Protein AF-A0A820JK26-F1 (afdb_monomer_lite)

pLDDT: mean 73.26, std 15.8, range [35.94, 94.81]

Organism: NCBI:txid392033

Sequence (136 aa):
MYYTEIDEKLGLHHQRENLKSVKHLHIARKIEPNCRNYFSNVNQLTIGYAVEMLDGDSFITNLKCMIPLKQLTKLVINIHCFPFEEIIKLLCLTPNLHTLRFCAYSLQEIDSYFTNNNILLQDILKKNKIENLVLT

Structure (mmCIF, N/CA/C/O backbone):
data_AF-A0A820JK26-F1
#
_entry.id   AF-A0A820JK26-F1
#
loop_
_atom_site.group_PDB
_atom_site.id
_atom_site.type_symbol
_atom_site.label_atom_id
_atom_site.label_alt_id
_atom_site.label_comp_id
_atom_site.label_asym_id
_atom_site.label_entity_id
_atom_site.label_seq_id
_atom_site.pdbx_PDB_ins_code
_atom_site.Cartn_x
_atom_site.Cartn_y
_atom_site.Cartn_z
_atom_site.occupancy
_atom_site.B_iso_or_equiv
_atom_site.auth_seq_id
_atom_site.auth_comp_id
_atom_site.auth_asym_id
_atom_site.auth_atom_id
_atom_site.pdbx_PDB_model_num
ATOM 1 N N . MET A 1 1 ? -15.055 -13.674 2.236 1.00 35.94 1 MET A N 1
ATOM 2 C CA . MET A 1 1 ? -13.959 -12.758 1.859 1.00 35.94 1 MET A CA 1
ATOM 3 C C . MET A 1 1 ? -14.330 -12.209 0.490 1.00 35.94 1 MET A C 1
ATOM 5 O O . MET A 1 1 ? -14.282 -12.966 -0.465 1.00 35.94 1 MET A O 1
ATOM 9 N N . TYR A 1 2 ? -14.861 -10.985 0.414 1.00 43.81 2 TYR A N 1
ATOM 10 C CA . TYR A 1 2 ? -15.285 -10.388 -0.860 1.00 43.81 2 TYR A CA 1
ATOM 11 C C . TYR A 1 2 ? -14.082 -9.673 -1.481 1.00 43.81 2 TYR A C 1
ATOM 13 O O . TYR A 1 2 ? -13.569 -8.709 -0.903 1.00 43.81 2 TYR A O 1
ATOM 21 N N . TYR A 1 3 ? -13.606 -10.213 -2.598 1.00 44.56 3 TYR A N 1
ATOM 22 C CA . TYR A 1 3 ? -12.515 -9.691 -3.414 1.00 44.56 3 TYR A CA 1
ATOM 23 C C . TYR A 1 3 ? -13.119 -9.124 -4.698 1.00 44.56 3 TYR A C 1
ATOM 25 O O . TYR A 1 3 ? -14.017 -9.737 -5.279 1.00 44.56 3 TYR A O 1
ATOM 33 N N . THR A 1 4 ? -12.643 -7.958 -5.122 1.00 57.91 4 THR A N 1
ATOM 34 C CA . THR A 1 4 ? -13.042 -7.357 -6.395 1.00 57.91 4 THR A CA 1
ATOM 35 C C . THR A 1 4 ? -11.797 -6.998 -7.181 1.00 57.91 4 THR A C 1
ATOM 37 O O . THR A 1 4 ? -10.884 -6.347 -6.666 1.00 57.91 4 THR A O 1
ATOM 40 N N . GLU A 1 5 ? -11.789 -7.433 -8.433 1.00 59.47 5 GLU A N 1
ATOM 41 C CA . GLU A 1 5 ? -10.763 -7.124 -9.414 1.00 59.47 5 GLU A CA 1
ATOM 42 C C . GLU A 1 5 ? -11.299 -6.077 -10.377 1.00 59.47 5 GLU A C 1
ATOM 44 O O . GLU A 1 5 ? -12.410 -6.227 -10.881 1.00 59.47 5 GLU A O 1
ATOM 49 N N . ILE A 1 6 ? -10.524 -5.020 -10.611 1.00 60.53 6 ILE A N 1
ATOM 50 C CA . ILE A 1 6 ? -10.832 -4.029 -11.641 1.00 60.53 6 ILE A CA 1
ATOM 51 C C . ILE A 1 6 ? -10.149 -4.449 -12.943 1.00 60.53 6 ILE A C 1
ATOM 53 O O . ILE A 1 6 ? -8.931 -4.312 -13.076 1.00 60.53 6 ILE A O 1
ATOM 57 N N . ASP A 1 7 ? -10.957 -4.949 -13.880 1.00 49.62 7 ASP A N 1
ATOM 58 C CA . ASP A 1 7 ? -10.612 -5.237 -15.279 1.00 49.62 7 ASP A CA 1
ATOM 59 C C . ASP A 1 7 ? -11.406 -4.287 -16.206 1.00 49.62 7 ASP A C 1
ATOM 61 O O . ASP A 1 7 ? -12.424 -3.738 -15.783 1.00 49.62 7 ASP A O 1
ATOM 65 N N . GLU A 1 8 ? -10.996 -4.101 -17.466 1.00 44.41 8 GLU A N 1
ATOM 66 C CA . GLU A 1 8 ? -11.638 -3.209 -18.466 1.00 44.41 8 GLU A CA 1
ATOM 67 C C . GLU A 1 8 ? -13.161 -3.414 -18.598 1.00 44.41 8 GLU A C 1
ATOM 69 O O . GLU A 1 8 ? -13.894 -2.519 -19.014 1.00 44.41 8 GLU A O 1
ATOM 74 N N . LYS A 1 9 ? -13.668 -4.588 -18.208 1.00 39.47 9 LYS A N 1
ATOM 75 C CA . LYS A 1 9 ? -15.102 -4.915 -18.198 1.00 39.47 9 LYS A CA 1
ATOM 76 C C . LYS A 1 9 ? -15.895 -4.356 -17.015 1.00 39.47 9 LYS A C 1
ATOM 78 O O . LYS A 1 9 ? -17.118 -4.469 -17.025 1.00 39.47 9 LYS A O 1
ATOM 83 N N . LEU A 1 10 ? -15.254 -3.719 -16.035 1.00 47.53 10 LEU A N 1
ATOM 84 C CA . LEU A 1 10 ? -15.948 -2.890 -15.042 1.00 47.53 10 LEU A CA 1
ATOM 85 C C . LEU A 1 10 ? -16.341 -1.512 -15.591 1.00 47.53 10 LEU A C 1
ATOM 87 O O . LEU A 1 10 ? -16.777 -0.654 -14.824 1.00 47.53 10 LEU A O 1
ATOM 91 N N . GLY A 1 11 ? -16.285 -1.348 -16.919 1.00 41.03 11 GLY A N 1
ATOM 92 C CA . GLY A 1 11 ? -17.038 -0.355 -17.670 1.00 41.03 11 GLY A CA 1
ATOM 93 C C . GLY A 1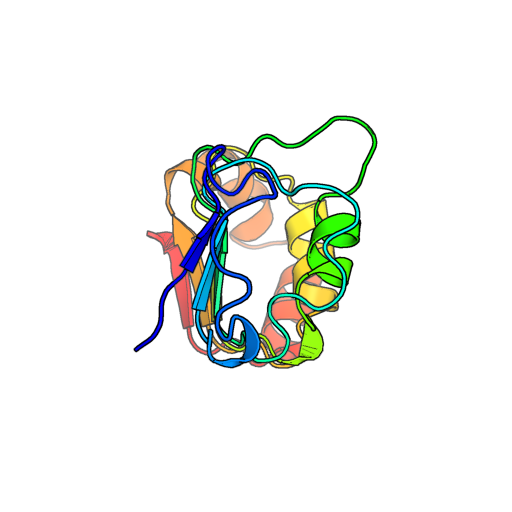 11 ? -18.516 -0.329 -17.259 1.00 41.03 11 GLY A C 1
ATOM 94 O O . GLY A 1 11 ? -19.362 -1.067 -17.760 1.00 41.03 11 GLY A O 1
ATOM 95 N N . LEU A 1 12 ? -18.800 0.567 -16.321 1.00 44.78 12 LEU A N 1
ATOM 96 C CA . LEU A 1 12 ? -19.995 1.390 -16.165 1.00 44.78 12 LEU A CA 1
ATOM 97 C C . LEU A 1 12 ? -21.400 0.777 -16.047 1.00 44.78 12 LEU A C 1
ATOM 99 O O . LEU A 1 12 ? -22.289 1.545 -15.685 1.00 44.78 12 LEU A O 1
ATOM 103 N N . HIS A 1 13 ? -21.671 -0.519 -16.254 1.00 42.19 13 HIS A N 1
ATOM 104 C CA . HIS A 1 13 ? -23.086 -0.922 -16.374 1.00 42.19 13 HIS A CA 1
ATOM 105 C C . HIS A 1 13 ? -23.617 -2.155 -15.650 1.00 42.19 13 HIS A C 1
ATOM 107 O O . HIS A 1 13 ? -24.836 -2.313 -15.671 1.00 42.19 13 HIS A O 1
ATOM 113 N N . HIS A 1 14 ? -22.835 -2.991 -14.967 1.00 40.16 14 HIS A N 1
ATOM 114 C CA . HIS A 1 14 ? -23.415 -4.136 -14.245 1.00 40.16 14 HIS A CA 1
ATOM 115 C C . HIS A 1 14 ? -22.933 -4.206 -12.787 1.00 40.16 14 HIS A C 1
ATOM 117 O O . HIS A 1 14 ? -21.750 -4.349 -12.513 1.00 40.16 14 HIS A O 1
ATOM 123 N N . GLN A 1 15 ? -23.910 -4.111 -11.875 1.00 46.75 15 GLN A N 1
ATOM 124 C CA . GLN A 1 15 ? -23.845 -4.335 -10.423 1.00 46.75 15 GLN A CA 1
ATOM 125 C C . GLN A 1 15 ? -23.189 -3.234 -9.561 1.00 46.75 15 GLN A C 1
ATOM 127 O O . GLN A 1 15 ? -22.105 -3.384 -9.009 1.00 46.75 15 GLN A O 1
ATOM 132 N N . ARG A 1 16 ? -23.969 -2.181 -9.253 1.00 51.06 16 ARG A N 1
ATOM 133 C CA . ARG A 1 16 ? -23.833 -1.382 -8.008 1.00 51.06 16 ARG A CA 1
ATOM 134 C C . ARG A 1 16 ? -24.188 -2.205 -6.749 1.00 51.06 16 ARG A C 1
ATOM 136 O O . ARG A 1 16 ? -24.700 -1.664 -5.769 1.00 51.06 16 ARG A O 1
ATOM 143 N N . GLU A 1 17 ? -23.973 -3.515 -6.764 1.00 56.97 17 GLU A N 1
ATOM 144 C CA . GLU A 1 17 ? -24.259 -4.366 -5.618 1.00 56.97 17 GLU A CA 1
ATOM 145 C C . GLU A 1 17 ? -23.075 -4.307 -4.652 1.00 56.97 17 GLU A C 1
ATOM 147 O O . GLU A 1 17 ? -21.996 -4.840 -4.874 1.00 56.97 17 GLU A O 1
ATOM 152 N N . ASN A 1 18 ? -23.294 -3.554 -3.576 1.00 64.56 18 ASN A N 1
ATOM 153 C CA . ASN A 1 18 ? -22.541 -3.570 -2.328 1.00 64.56 18 ASN A CA 1
ATOM 154 C C . ASN A 1 18 ? -21.000 -3.555 -2.429 1.00 64.56 18 ASN A C 1
ATOM 156 O O . ASN A 1 18 ? -20.319 -4.246 -1.667 1.00 64.56 18 ASN A O 1
ATOM 160 N N . LEU A 1 19 ? -20.430 -2.681 -3.267 1.00 76.44 19 LEU A N 1
ATOM 161 C CA . LEU A 1 19 ? -18.980 -2.398 -3.285 1.00 76.44 19 LEU A CA 1
ATOM 162 C C . LEU A 1 19 ? -18.447 -1.902 -1.922 1.00 76.44 19 LEU A C 1
ATOM 164 O O . LEU A 1 19 ? -17.267 -2.041 -1.603 1.00 76.44 19 LEU A O 1
ATOM 168 N N . LYS A 1 20 ? -19.340 -1.413 -1.051 1.00 79.31 20 LYS A N 1
ATOM 169 C CA . LYS A 1 20 ? -19.038 -1.106 0.353 1.00 79.31 20 LYS A CA 1
ATOM 170 C C . LYS A 1 20 ? -18.670 -2.345 1.173 1.00 79.31 20 LYS A C 1
ATOM 172 O O . LYS A 1 20 ? -18.074 -2.198 2.228 1.00 79.31 20 LYS A O 1
ATOM 177 N N . SER A 1 21 ? -19.007 -3.561 0.758 1.00 84.00 21 SER A N 1
ATOM 178 C CA . SER A 1 21 ? -18.597 -4.777 1.478 1.00 84.00 21 SER A CA 1
ATOM 179 C C . SER A 1 21 ? -17.157 -5.207 1.172 1.00 84.00 21 SER A C 1
ATOM 181 O O . SER A 1 21 ? -16.576 -5.991 1.928 1.00 84.00 21 SER A O 1
ATOM 183 N N . VAL A 1 22 ? -16.566 -4.675 0.096 1.00 88.25 22 VAL A N 1
ATOM 184 C CA . VAL A 1 22 ? -15.227 -5.035 -0.372 1.00 88.25 22 VAL A CA 1
ATOM 185 C C . VAL A 1 22 ? -14.188 -4.602 0.657 1.00 88.25 22 VAL A C 1
ATOM 187 O O . VAL A 1 22 ? -14.162 -3.454 1.106 1.00 88.25 22 VAL A O 1
ATOM 190 N N . LYS A 1 23 ? -13.328 -5.548 1.038 1.00 91.25 23 LYS A N 1
ATOM 191 C CA . LYS A 1 23 ? -12.205 -5.324 1.964 1.00 91.25 23 LYS A CA 1
ATOM 192 C C . LYS A 1 23 ? -10.859 -5.337 1.250 1.00 91.25 23 LYS A C 1
ATOM 194 O O . LYS A 1 23 ? -9.936 -4.650 1.683 1.00 91.25 23 LYS A O 1
ATOM 199 N N . HIS A 1 24 ? -10.768 -6.072 0.146 1.00 92.38 24 HIS A N 1
ATOM 200 C CA . HIS A 1 24 ? -9.562 -6.193 -0.661 1.00 92.38 24 HIS A CA 1
ATOM 201 C C . HIS A 1 24 ? -9.861 -5.781 -2.099 1.00 92.38 24 HIS A C 1
ATOM 203 O O . HIS A 1 24 ? -10.721 -6.376 -2.747 1.00 92.38 24 HIS A O 1
ATOM 209 N N . LEU A 1 25 ? -9.148 -4.757 -2.563 1.00 89.69 25 LEU A N 1
ATOM 210 C CA . LEU A 1 25 ? -9.172 -4.290 -3.941 1.00 89.69 25 LEU A CA 1
ATOM 211 C C . LEU A 1 25 ? -7.914 -4.748 -4.678 1.00 89.69 25 LEU A C 1
ATOM 213 O O . LEU A 1 25 ? -6.802 -4.497 -4.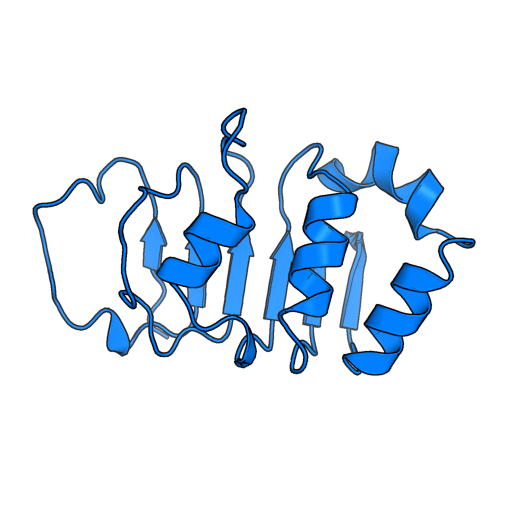207 1.00 89.69 25 LEU A O 1
ATOM 217 N N . HIS A 1 26 ? -8.086 -5.364 -5.843 1.00 89.06 26 HIS A N 1
ATOM 218 C CA . HIS A 1 26 ? -6.999 -5.609 -6.783 1.00 89.06 26 HIS A CA 1
ATOM 219 C C . HIS A 1 26 ? -7.206 -4.770 -8.041 1.00 89.06 26 HIS A C 1
ATOM 221 O O . HIS A 1 26 ? -8.222 -4.877 -8.726 1.00 89.06 26 HIS A O 1
ATOM 227 N N . ILE A 1 27 ? -6.235 -3.909 -8.319 1.00 85.44 27 ILE A N 1
ATOM 228 C CA . ILE A 1 27 ? -6.196 -3.074 -9.513 1.00 85.44 27 ILE A CA 1
ATOM 229 C C . ILE A 1 27 ? -5.292 -3.795 -10.498 1.00 85.44 27 ILE A C 1
ATOM 231 O O . ILE A 1 27 ? -4.078 -3.773 -10.326 1.00 85.44 27 ILE A O 1
ATOM 235 N N . ALA A 1 28 ? -5.878 -4.487 -11.471 1.00 80.12 28 ALA A N 1
ATOM 236 C CA . ALA A 1 28 ? -5.115 -5.260 -12.444 1.00 80.12 28 ALA A CA 1
ATOM 237 C C . ALA A 1 28 ? -4.714 -4.423 -13.665 1.00 80.12 28 ALA A C 1
ATOM 239 O O . ALA A 1 28 ? -3.708 -4.730 -14.294 1.00 80.12 28 ALA A O 1
ATOM 240 N N . ARG A 1 29 ? -5.492 -3.379 -13.990 1.00 74.31 29 ARG A N 1
ATOM 241 C CA . ARG A 1 29 ? -5.302 -2.523 -15.170 1.00 74.31 29 ARG A CA 1
ATOM 242 C C . ARG A 1 29 ? -5.501 -1.039 -14.844 1.00 74.31 29 ARG A C 1
ATOM 244 O O . ARG A 1 29 ? -4.887 -0.510 -13.924 1.00 74.31 29 ARG A O 1
ATOM 251 N N . LYS A 1 30 ? -6.361 -0.348 -15.589 1.00 71.19 30 LYS A N 1
ATOM 252 C CA . LYS A 1 30 ? -6.570 1.093 -15.502 1.00 71.19 30 LYS A CA 1
ATOM 253 C C . LYS A 1 30 ? -7.519 1.467 -14.367 1.00 71.19 30 LYS A C 1
ATOM 255 O O . LYS A 1 30 ? -8.540 0.819 -14.146 1.00 71.19 30 LYS A O 1
ATOM 260 N N . ILE A 1 31 ? -7.202 2.566 -13.689 1.00 70.56 31 ILE A N 1
ATOM 261 C CA . ILE A 1 31 ? -8.158 3.251 -12.822 1.00 70.56 31 ILE A CA 1
ATOM 262 C C . ILE A 1 31 ? -8.939 4.257 -13.666 1.00 70.56 31 ILE A C 1
ATOM 264 O O . ILE A 1 31 ? -8.347 5.163 -14.254 1.00 70.56 31 ILE A O 1
ATOM 268 N N . GLU A 1 32 ? -10.265 4.134 -13.697 1.00 68.00 32 GLU A N 1
ATOM 269 C CA . GLU A 1 32 ? -11.105 5.158 -14.312 1.00 68.00 32 GLU A CA 1
ATOM 270 C C . GLU A 1 32 ? -11.168 6.419 -13.431 1.00 68.00 32 GLU A C 1
ATOM 272 O O . GLU A 1 32 ? -11.492 6.331 -12.235 1.00 68.00 32 GLU A O 1
ATOM 277 N N . PRO A 1 33 ? -10.903 7.611 -13.998 1.00 59.81 33 PRO A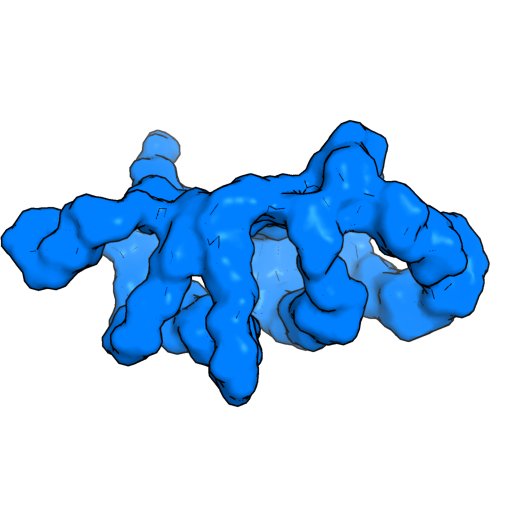 N 1
ATOM 278 C CA . PRO A 1 33 ? -11.115 8.861 -13.285 1.00 59.81 33 PRO A CA 1
ATOM 279 C C . PRO A 1 33 ? -12.604 9.007 -12.922 1.00 59.81 33 PRO A C 1
ATOM 281 O O . PRO A 1 33 ? -13.484 8.607 -13.679 1.00 59.81 33 PRO A O 1
ATOM 284 N N . ASN A 1 34 ? -12.891 9.619 -11.766 1.00 62.06 34 ASN A N 1
ATOM 285 C CA . ASN A 1 34 ? -14.238 9.890 -11.215 1.00 62.06 34 ASN A CA 1
ATOM 286 C C . ASN A 1 34 ? -14.943 8.768 -10.423 1.00 62.06 34 ASN A C 1
ATOM 288 O O . ASN A 1 34 ? -16.103 8.927 -10.030 1.00 62.06 34 ASN A O 1
ATOM 292 N N . CYS A 1 35 ? -14.247 7.694 -10.055 1.00 65.25 35 CYS A N 1
ATOM 293 C CA . CYS A 1 35 ? -14.781 6.661 -9.158 1.00 65.25 35 CYS A CA 1
ATOM 294 C C . CYS A 1 35 ? -14.801 7.111 -7.679 1.00 65.25 35 CYS A C 1
ATOM 296 O O . CYS A 1 35 ? -13.988 6.652 -6.883 1.00 65.25 35 CYS A O 1
ATOM 298 N N . ARG A 1 36 ? -15.698 8.026 -7.273 1.00 68.19 36 ARG A N 1
ATOM 299 C CA . ARG A 1 36 ? -15.745 8.530 -5.879 1.00 68.19 36 ARG A CA 1
ATOM 300 C C . ARG A 1 36 ? -16.305 7.509 -4.879 1.00 68.19 36 ARG A C 1
ATOM 302 O O . ARG A 1 36 ? -17.487 7.181 -4.929 1.00 68.19 36 ARG A O 1
ATOM 309 N N . ASN A 1 37 ? -15.490 7.109 -3.901 1.00 68.19 37 ASN A N 1
ATOM 310 C CA . ASN A 1 37 ? -15.839 6.291 -2.731 1.00 68.19 37 ASN A CA 1
ATOM 311 C C . ASN A 1 37 ? -16.518 4.949 -3.056 1.00 68.19 37 ASN A C 1
ATOM 313 O O . ASN A 1 37 ? -17.339 4.467 -2.272 1.00 68.19 37 ASN A O 1
ATOM 317 N N . TYR A 1 38 ? -16.176 4.335 -4.191 1.00 79.31 38 TYR A N 1
ATOM 318 C CA . TYR A 1 38 ? -16.744 3.041 -4.594 1.00 79.31 38 TYR A CA 1
ATOM 319 C C . TYR A 1 38 ? -16.444 1.964 -3.544 1.00 79.31 38 TYR A C 1
ATOM 321 O O . TYR A 1 38 ? -17.297 1.143 -3.220 1.00 79.31 38 TYR A O 1
ATOM 329 N N . PHE A 1 39 ? -15.259 2.036 -2.942 1.00 86.00 39 PHE A N 1
ATOM 330 C CA . PHE A 1 39 ? -14.694 0.988 -2.105 1.00 86.00 39 PHE A CA 1
ATOM 331 C C . PHE A 1 39 ? -14.379 1.508 -0.695 1.00 86.00 39 PHE A C 1
ATOM 333 O O . PHE A 1 39 ? -13.258 1.413 -0.195 1.00 86.00 39 PHE A O 1
ATOM 340 N N . SER A 1 40 ? -15.384 2.085 -0.030 1.00 88.38 40 SER A N 1
ATOM 341 C CA . SER A 1 40 ? -15.211 2.805 1.243 1.00 88.38 40 SER A CA 1
ATOM 342 C C . SER A 1 40 ? -14.638 1.969 2.393 1.00 88.38 40 SER A C 1
ATOM 344 O O . SER A 1 40 ? -14.144 2.535 3.358 1.00 88.38 40 SER A O 1
ATOM 346 N N . ASN A 1 41 ? -14.700 0.639 2.318 1.00 90.12 41 ASN A N 1
ATOM 347 C CA . ASN A 1 41 ? -14.280 -0.273 3.386 1.00 90.12 41 ASN A CA 1
ATOM 348 C C . ASN A 1 41 ? -13.013 -1.077 3.057 1.00 90.12 41 ASN A C 1
ATOM 350 O O . ASN A 1 41 ? -12.632 -1.947 3.847 1.00 90.12 41 ASN A O 1
ATOM 354 N N . VAL A 1 42 ? -12.361 -0.784 1.928 1.00 91.88 42 VAL A N 1
ATOM 355 C CA . VAL A 1 42 ? -11.125 -1.451 1.519 1.00 91.88 42 VAL A CA 1
ATOM 356 C C . VAL A 1 42 ? -9.978 -1.095 2.450 1.00 91.88 42 VAL A C 1
ATOM 358 O O . VAL A 1 42 ? -9.643 0.075 2.613 1.00 91.88 42 VAL A O 1
ATOM 361 N N . ASN A 1 43 ? -9.359 -2.117 3.030 1.00 94.19 43 ASN A N 1
ATOM 362 C CA . ASN A 1 43 ? -8.163 -2.006 3.861 1.00 94.19 43 ASN A CA 1
ATOM 363 C C . ASN A 1 43 ? -6.972 -2.799 3.295 1.00 94.19 43 ASN A C 1
ATOM 365 O O . ASN A 1 43 ? -5.865 -2.685 3.815 1.00 94.19 43 ASN A O 1
ATOM 369 N N . GLN A 1 44 ? -7.167 -3.567 2.222 1.00 94.81 44 GLN A N 1
ATOM 370 C CA . GLN A 1 44 ? -6.090 -4.254 1.512 1.00 94.81 44 GLN A CA 1
ATOM 371 C C . GLN A 1 44 ? -6.085 -3.842 0.043 1.00 94.81 44 GLN A C 1
ATOM 373 O O . GLN A 1 44 ? -7.125 -3.882 -0.615 1.00 94.81 44 GLN A O 1
ATOM 378 N N . LEU A 1 45 ? -4.915 -3.476 -0.473 1.00 92.12 45 LEU A N 1
ATOM 379 C CA . LEU A 1 45 ? -4.728 -3.084 -1.865 1.00 92.12 45 LEU A CA 1
ATOM 380 C C . LEU A 1 45 ? -3.666 -3.958 -2.531 1.00 92.12 45 LEU A C 1
ATOM 382 O O . LEU A 1 45 ? -2.575 -4.147 -1.992 1.00 92.12 45 LEU A O 1
ATOM 386 N N . THR A 1 46 ? -3.974 -4.443 -3.728 1.00 90.75 46 THR A N 1
ATOM 387 C CA . THR A 1 46 ? -3.000 -5.030 -4.646 1.00 90.75 46 THR A CA 1
ATOM 388 C C . THR A 1 46 ? -2.962 -4.198 -5.920 1.00 90.75 46 THR A C 1
ATOM 390 O O . THR A 1 46 ? -4.002 -3.952 -6.526 1.00 90.75 46 THR A O 1
ATOM 393 N N . ILE A 1 47 ? -1.769 -3.762 -6.307 1.00 87.25 47 ILE A N 1
ATOM 394 C CA . ILE A 1 47 ? -1.483 -3.114 -7.587 1.00 87.25 47 ILE A CA 1
ATOM 395 C C . ILE A 1 47 ? -0.850 -4.188 -8.467 1.00 87.25 47 ILE A C 1
ATOM 397 O O . ILE A 1 47 ? 0.218 -4.702 -8.135 1.00 87.25 47 ILE A O 1
ATOM 401 N N . GLY A 1 48 ? -1.567 -4.592 -9.507 1.00 83.94 48 GLY A N 1
ATOM 402 C CA . GLY A 1 48 ? -1.207 -5.688 -10.393 1.00 83.94 48 GLY A CA 1
ATOM 403 C C . GLY A 1 48 ? -0.241 -5.285 -11.504 1.00 83.94 48 GLY A C 1
ATOM 404 O O . GLY A 1 48 ? 0.056 -4.112 -11.718 1.00 83.94 48 GLY A O 1
ATOM 405 N N . TYR A 1 49 ? 0.217 -6.301 -12.230 1.00 73.75 49 TYR A N 1
ATOM 406 C CA . TYR A 1 49 ? 1.282 -6.200 -13.231 1.00 73.75 49 TYR A CA 1
ATOM 407 C C . TYR A 1 49 ? 0.919 -5.319 -14.423 1.00 73.75 49 TYR A C 1
ATOM 409 O O . TYR A 1 49 ? 1.770 -4.604 -14.940 1.00 73.75 49 TYR A O 1
ATOM 417 N N . ALA A 1 50 ? -0.343 -5.371 -14.846 1.00 66.62 50 ALA A N 1
ATOM 418 C CA . ALA A 1 50 ? -0.820 -4.723 -16.060 1.00 66.62 50 ALA A CA 1
ATOM 419 C C . ALA A 1 50 ? -1.416 -3.328 -15.802 1.00 66.62 50 ALA A C 1
ATOM 421 O O . ALA A 1 50 ? -2.159 -2.812 -16.636 1.00 66.62 50 ALA A O 1
ATOM 422 N N . VAL A 1 51 ? -1.127 -2.712 -14.648 1.00 71.62 51 VAL A N 1
ATOM 423 C CA . VAL A 1 51 ? -1.579 -1.347 -14.368 1.00 71.62 51 VAL A CA 1
ATOM 424 C C . VAL A 1 51 ? -0.799 -0.373 -15.244 1.00 71.62 51 VAL A C 1
ATOM 426 O O . VAL A 1 51 ? 0.386 -0.132 -15.032 1.00 71.62 51 VAL A O 1
ATOM 429 N N . GLU A 1 52 ? -1.483 0.217 -16.217 1.00 67.62 52 GLU A N 1
ATOM 430 C CA . GLU A 1 52 ? -0.929 1.288 -17.038 1.00 67.62 52 GLU A CA 1
ATOM 431 C C . GLU A 1 52 ? -0.809 2.574 -16.204 1.00 67.62 52 GLU A C 1
ATOM 433 O O . GLU A 1 52 ? -1.803 3.109 -15.700 1.00 67.62 52 GLU A O 1
ATOM 438 N N . MET A 1 53 ? 0.418 3.078 -16.051 1.00 63.41 53 MET A N 1
ATOM 439 C CA . MET A 1 53 ? 0.665 4.430 -15.550 1.00 63.41 53 MET A CA 1
ATOM 440 C C . MET A 1 53 ? 0.318 5.406 -16.682 1.00 63.41 53 MET A C 1
ATOM 442 O O . MET A 1 53 ? 0.994 5.421 -17.705 1.00 63.41 53 MET A O 1
ATOM 446 N N . LEU A 1 54 ? -0.755 6.186 -16.539 1.00 55.19 54 LEU A N 1
ATOM 447 C CA . LEU A 1 54 ? -1.077 7.231 -17.515 1.00 55.19 54 LEU A CA 1
ATOM 448 C C . LEU A 1 54 ? -0.124 8.414 -17.325 1.00 55.19 54 LEU A C 1
ATOM 450 O O . LEU A 1 54 ? 0.048 8.896 -16.205 1.00 55.19 54 LEU A O 1
ATOM 454 N N . ASP A 1 55 ? 0.443 8.911 -18.421 1.00 52.66 55 ASP A N 1
ATOM 455 C CA . ASP A 1 55 ? 1.227 10.142 -18.411 1.00 52.66 55 ASP A CA 1
ATOM 456 C C . ASP A 1 55 ? 0.360 11.333 -17.967 1.00 52.66 55 ASP A C 1
ATOM 458 O O . ASP A 1 55 ? -0.726 11.572 -18.496 1.00 52.66 55 ASP A O 1
ATOM 462 N N . GLY A 1 56 ? 0.850 12.101 -16.991 1.00 53.19 56 GLY A N 1
ATOM 463 C CA . GLY A 1 56 ? 0.286 13.400 -16.598 1.00 53.19 56 GLY A CA 1
ATOM 464 C C . GLY A 1 56 ? -0.706 13.401 -15.427 1.00 53.19 56 GLY A C 1
ATOM 465 O O . GLY A 1 56 ? -0.761 14.405 -14.718 1.00 53.19 56 GLY A O 1
ATOM 466 N N . ASP A 1 57 ? -1.404 12.296 -15.141 1.00 55.66 57 ASP A N 1
ATOM 467 C CA . ASP A 1 57 ? -2.296 12.173 -13.975 1.00 55.66 57 ASP A CA 1
ATOM 468 C C . ASP A 1 57 ? -1.701 11.225 -12.924 1.00 55.66 57 ASP A C 1
ATOM 470 O O . ASP A 1 57 ? -1.471 10.045 -13.178 1.00 55.66 57 ASP A O 1
ATOM 474 N N . SER A 1 58 ? -1.477 11.714 -11.697 1.00 68.69 58 SER A N 1
ATOM 475 C CA . SER A 1 58 ? -0.934 10.870 -10.623 1.00 68.69 58 SER A CA 1
ATOM 476 C C . SER A 1 58 ? -1.904 9.728 -10.304 1.00 68.69 58 SER A C 1
ATOM 478 O O . SER A 1 58 ? -3.030 9.957 -9.850 1.00 68.69 58 SER A O 1
ATOM 480 N N . PHE A 1 59 ? -1.439 8.486 -10.478 1.00 77.50 59 PHE A N 1
ATOM 481 C CA . PHE A 1 59 ? -2.102 7.252 -10.039 1.00 77.50 59 PHE A CA 1
ATOM 482 C C . PHE A 1 59 ? -2.707 7.394 -8.632 1.00 77.50 59 PHE A C 1
ATOM 484 O O . PHE A 1 59 ? -3.837 6.976 -8.374 1.00 77.50 59 PHE A O 1
ATOM 491 N N . ILE A 1 60 ? -1.987 8.068 -7.733 1.00 82.56 60 ILE A N 1
ATOM 492 C CA . ILE A 1 60 ? -2.417 8.331 -6.359 1.00 82.56 60 ILE A CA 1
ATOM 493 C C . ILE A 1 60 ? -3.651 9.232 -6.294 1.00 82.56 60 ILE A C 1
ATOM 495 O O . ILE A 1 60 ? -4.509 9.012 -5.439 1.00 82.56 60 ILE A O 1
ATOM 499 N N . THR A 1 61 ? -3.760 10.248 -7.151 1.00 80.81 61 THR A N 1
ATOM 500 C CA . THR A 1 61 ? -4.940 11.126 -7.203 1.00 80.81 61 THR A CA 1
ATOM 501 C C . THR A 1 61 ? -6.188 10.315 -7.524 1.00 80.81 61 THR A C 1
ATOM 503 O O . THR A 1 61 ? -7.187 10.416 -6.810 1.00 80.81 61 THR A O 1
ATOM 506 N N . ASN A 1 62 ? -6.097 9.435 -8.519 1.00 80.69 62 ASN A N 1
ATOM 507 C CA . ASN A 1 62 ? -7.195 8.551 -8.893 1.00 80.69 62 ASN A CA 1
ATOM 508 C C . ASN A 1 62 ? -7.507 7.539 -7.782 1.00 80.69 62 ASN A C 1
ATOM 510 O O . ASN A 1 62 ? -8.664 7.371 -7.391 1.00 80.69 62 ASN A O 1
ATOM 514 N N . LEU A 1 63 ? -6.476 6.946 -7.179 1.00 85.25 63 LEU A N 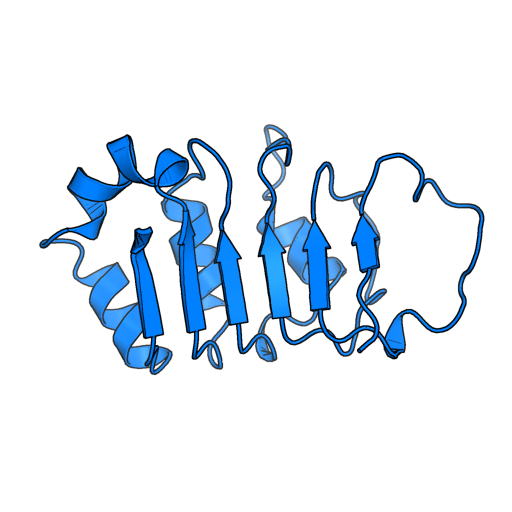1
ATOM 515 C CA . LEU A 1 63 ? -6.628 5.993 -6.084 1.00 85.25 63 LEU A CA 1
ATOM 516 C C . LEU A 1 63 ? -7.307 6.612 -4.847 1.00 85.25 63 LEU A C 1
ATOM 518 O O . LEU A 1 63 ? -8.189 5.991 -4.251 1.00 85.25 63 LEU A O 1
ATOM 522 N N . LYS A 1 64 ? -6.957 7.858 -4.489 1.00 86.38 64 LYS A N 1
ATOM 523 C CA . LYS A 1 64 ? -7.586 8.615 -3.388 1.00 86.38 64 LYS A CA 1
ATOM 524 C C . LYS A 1 64 ? -9.080 8.831 -3.591 1.00 86.38 64 LYS A C 1
ATOM 526 O O . LYS A 1 64 ? -9.808 8.951 -2.608 1.00 86.38 64 LYS A O 1
ATOM 531 N N . CYS A 1 65 ? -9.536 8.928 -4.838 1.00 83.19 65 CYS A N 1
ATOM 532 C CA . CYS A 1 65 ? -10.958 9.056 -5.122 1.00 83.19 65 CYS A CA 1
ATOM 533 C C . CYS A 1 65 ? -11.705 7.742 -4.874 1.00 83.19 65 CYS A C 1
ATOM 535 O O . CYS A 1 65 ? -12.855 7.794 -4.449 1.00 83.19 65 CYS A O 1
ATOM 537 N N . MET A 1 66 ? -11.066 6.590 -5.080 1.00 83.56 66 MET A N 1
ATOM 538 C CA . MET A 1 66 ? -11.705 5.270 -5.001 1.00 83.56 66 MET A CA 1
ATOM 539 C C . MET A 1 66 ? -11.780 4.698 -3.594 1.00 83.56 66 MET A C 1
ATOM 541 O O . MET A 1 66 ? -12.803 4.113 -3.218 1.00 83.56 66 MET A O 1
ATOM 545 N N . ILE A 1 67 ? -10.684 4.838 -2.848 1.00 88.25 67 ILE A N 1
ATOM 546 C CA . ILE A 1 67 ? -10.490 4.218 -1.541 1.00 88.25 67 ILE A CA 1
ATOM 547 C C . ILE A 1 67 ? -9.950 5.229 -0.521 1.00 88.25 67 ILE A C 1
ATOM 549 O O . ILE A 1 67 ? -9.096 6.061 -0.837 1.00 88.25 67 ILE A O 1
ATOM 553 N N . PRO A 1 68 ? -10.376 5.138 0.747 1.00 90.06 68 PRO A N 1
ATOM 554 C CA . PRO A 1 68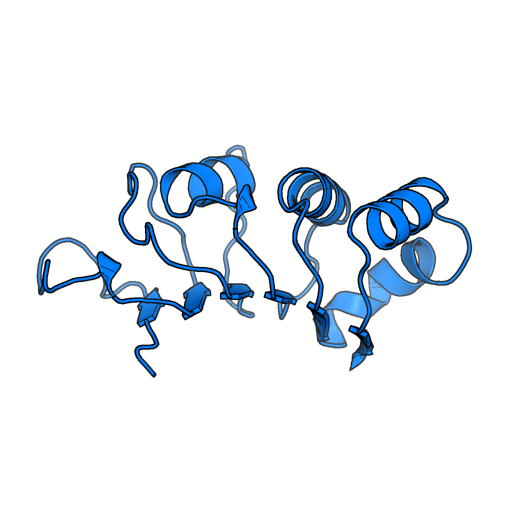 ? -9.779 5.916 1.826 1.00 90.06 68 PRO A CA 1
ATOM 555 C C . PRO A 1 68 ? -8.408 5.335 2.217 1.00 90.06 68 PRO A C 1
ATOM 557 O O . PRO A 1 68 ? -8.299 4.472 3.085 1.00 90.06 68 PRO A O 1
ATOM 560 N N . LEU A 1 69 ? -7.333 5.855 1.616 1.00 91.38 69 LEU A N 1
ATOM 561 C CA . LEU A 1 69 ? -5.952 5.378 1.825 1.00 91.38 69 LEU A CA 1
ATOM 562 C C . LEU A 1 69 ? -5.530 5.257 3.297 1.00 91.38 69 LEU A C 1
ATOM 564 O O . LEU A 1 69 ? -4.772 4.358 3.652 1.00 91.38 69 LEU A O 1
ATOM 568 N N . LYS A 1 70 ? -6.063 6.112 4.176 1.00 92.31 70 LYS A N 1
ATOM 569 C CA . LYS A 1 70 ? -5.728 6.098 5.605 1.00 92.31 70 LYS A CA 1
ATOM 570 C C . LYS A 1 70 ? -6.064 4.782 6.309 1.00 92.31 70 LYS A C 1
ATOM 572 O O . LYS A 1 70 ? -5.474 4.523 7.349 1.00 92.31 70 LYS A O 1
ATOM 577 N N . GLN A 1 71 ? -6.986 3.972 5.791 1.00 92.19 71 GLN A N 1
ATOM 578 C CA . GLN A 1 71 ? -7.376 2.706 6.425 1.00 92.19 71 GLN A CA 1
ATOM 579 C C . GLN A 1 71 ? -6.662 1.479 5.843 1.00 92.19 71 GLN A C 1
ATOM 581 O O . GLN A 1 71 ? -6.934 0.361 6.280 1.00 92.19 71 GLN A O 1
ATOM 586 N N . LEU A 1 72 ? -5.787 1.665 4.847 1.00 94.31 72 LEU A N 1
ATOM 587 C CA . LEU A 1 72 ? -5.017 0.564 4.281 1.00 94.31 72 LEU A CA 1
ATOM 588 C C . LEU A 1 72 ? -4.063 -0.004 5.332 1.00 94.31 72 LEU A C 1
ATOM 590 O O . LEU A 1 72 ? -3.230 0.719 5.871 1.00 94.31 72 LEU A O 1
ATOM 594 N N . THR A 1 73 ? -4.182 -1.307 5.579 1.00 94.44 73 THR A N 1
ATOM 595 C CA . THR A 1 73 ? -3.315 -2.089 6.468 1.00 94.44 73 THR A CA 1
ATOM 596 C C . THR A 1 73 ? -2.371 -3.004 5.696 1.00 94.44 73 THR A C 1
ATOM 598 O O . THR A 1 73 ? -1.321 -3.383 6.220 1.00 94.44 73 THR A O 1
ATOM 601 N N . LYS A 1 74 ? -2.704 -3.324 4.438 1.00 93.56 74 LYS A N 1
ATOM 602 C CA . LYS A 1 74 ? -1.889 -4.156 3.549 1.00 93.56 74 LYS A CA 1
ATOM 603 C C . LYS A 1 74 ? -1.800 -3.572 2.142 1.00 93.56 74 LYS A C 1
ATOM 605 O O . LYS A 1 74 ? -2.822 -3.243 1.540 1.00 93.56 74 LYS A O 1
ATOM 610 N N . LEU A 1 75 ? -0.582 -3.525 1.613 1.00 91.69 75 LEU A N 1
ATOM 611 C CA . LEU A 1 75 ? -0.264 -3.074 0.265 1.00 91.69 75 LEU A CA 1
ATOM 612 C C . LEU A 1 75 ? 0.642 -4.101 -0.410 1.00 91.69 75 LEU A C 1
ATOM 614 O O . LEU A 1 75 ? 1.692 -4.469 0.116 1.00 91.69 75 LEU A O 1
ATOM 618 N N . VAL A 1 76 ? 0.219 -4.566 -1.579 1.00 89.62 76 VAL A N 1
ATOM 619 C CA . VAL A 1 76 ? 1.006 -5.433 -2.454 1.00 89.62 76 VAL A CA 1
ATOM 620 C C . VAL A 1 76 ? 1.233 -4.692 -3.762 1.00 89.62 76 VAL A C 1
ATOM 622 O O . VAL A 1 76 ? 0.270 -4.287 -4.409 1.00 89.62 76 VAL A O 1
ATOM 625 N N . ILE A 1 77 ? 2.494 -4.526 -4.141 1.00 86.19 77 ILE A N 1
ATOM 626 C CA . ILE A 1 77 ? 2.910 -3.902 -5.393 1.00 86.19 77 ILE A CA 1
ATOM 627 C C . ILE A 1 77 ? 3.535 -4.998 -6.252 1.00 86.19 77 ILE A C 1
ATOM 629 O O . ILE A 1 77 ? 4.590 -5.543 -5.925 1.00 86.19 77 ILE A O 1
ATOM 633 N N . ASN A 1 78 ? 2.831 -5.353 -7.320 1.00 84.31 78 ASN A N 1
ATOM 634 C CA . ASN A 1 78 ? 3.208 -6.387 -8.270 1.00 84.31 78 ASN A CA 1
ATOM 635 C C . ASN A 1 78 ? 3.234 -5.799 -9.681 1.00 84.31 78 ASN A C 1
ATOM 637 O O . ASN A 1 78 ? 2.484 -6.248 -10.533 1.00 84.31 78 ASN A O 1
ATOM 641 N N . ILE A 1 79 ? 4.043 -4.769 -9.912 1.00 74.50 79 ILE A N 1
ATOM 642 C CA . ILE A 1 79 ? 4.157 -4.085 -11.205 1.00 74.50 79 ILE A CA 1
ATOM 643 C C . ILE A 1 79 ? 5.625 -3.877 -11.551 1.00 74.50 79 ILE A C 1
ATOM 645 O O . ILE A 1 79 ? 6.445 -3.589 -10.681 1.00 74.50 79 ILE A O 1
ATOM 649 N N . HIS A 1 80 ? 5.954 -4.023 -12.830 1.00 68.38 80 HIS A N 1
ATOM 650 C CA . HIS A 1 80 ? 7.302 -3.772 -13.319 1.00 68.38 80 HIS A CA 1
ATOM 651 C C . HIS A 1 80 ? 7.514 -2.258 -13.391 1.00 68.38 80 HIS A C 1
ATOM 653 O O . HIS A 1 80 ? 6.685 -1.552 -13.958 1.00 68.38 80 HIS A O 1
ATOM 659 N N . CYS A 1 81 ? 8.610 -1.767 -12.808 1.00 66.06 81 CYS A N 1
ATOM 660 C CA . CYS A 1 81 ? 9.001 -0.354 -12.866 1.00 66.06 81 CYS A CA 1
ATOM 661 C C . CYS A 1 81 ? 7.952 0.630 -12.298 1.00 66.06 81 CYS A C 1
ATOM 663 O O . CYS A 1 81 ? 7.634 1.640 -12.925 1.00 66.06 81 CYS A O 1
ATOM 665 N N . PHE A 1 82 ? 7.416 0.383 -11.092 1.00 72.81 82 PHE A N 1
ATOM 666 C CA . PHE A 1 82 ? 6.629 1.420 -10.406 1.00 72.81 82 PHE A CA 1
ATOM 667 C C . PHE A 1 82 ? 7.535 2.596 -10.008 1.00 72.81 82 PHE A C 1
ATOM 669 O O . PHE A 1 82 ? 8.542 2.362 -9.330 1.00 72.81 82 PHE A O 1
ATOM 676 N N . PRO A 1 83 ? 7.179 3.855 -10.324 1.00 74.62 83 PRO A N 1
ATOM 677 C CA . PRO A 1 83 ? 7.996 4.996 -9.936 1.00 74.62 83 PRO A CA 1
ATOM 678 C C . PRO A 1 83 ? 8.184 5.060 -8.416 1.00 74.62 83 PRO A C 1
ATOM 680 O O . PRO A 1 83 ? 7.212 5.120 -7.657 1.00 74.62 83 PRO A O 1
ATOM 683 N N . PHE A 1 84 ? 9.438 5.087 -7.955 1.00 74.81 84 PHE A N 1
ATOM 684 C CA . PHE A 1 84 ? 9.765 5.110 -6.525 1.00 74.81 84 PHE A CA 1
ATOM 685 C C . PHE A 1 84 ? 9.097 6.279 -5.785 1.00 74.81 84 PHE A C 1
ATOM 687 O O . PHE A 1 84 ? 8.591 6.120 -4.675 1.00 74.81 84 PHE A O 1
ATOM 694 N N . GLU A 1 85 ? 9.025 7.450 -6.419 1.00 76.94 85 GLU A N 1
ATOM 695 C CA . GLU A 1 85 ? 8.345 8.618 -5.858 1.00 76.94 85 GLU A CA 1
ATOM 696 C C . GLU A 1 85 ? 6.856 8.369 -5.592 1.00 76.94 85 GLU A C 1
ATOM 698 O O . GLU A 1 85 ? 6.326 8.830 -4.579 1.00 76.94 85 GLU A O 1
ATOM 703 N N . GLU A 1 86 ? 6.174 7.612 -6.454 1.00 79.06 86 GLU A N 1
ATOM 704 C CA . GLU A 1 86 ? 4.774 7.241 -6.241 1.00 79.06 86 GLU A CA 1
ATOM 705 C C . GLU A 1 86 ? 4.647 6.235 -5.086 1.00 79.06 86 GLU A C 1
ATOM 707 O O . GLU A 1 86 ? 3.703 6.330 -4.301 1.00 79.06 86 GLU A O 1
ATOM 712 N N . ILE A 1 87 ? 5.624 5.338 -4.888 1.00 81.25 87 ILE A N 1
ATOM 713 C CA . ILE A 1 87 ? 5.674 4.474 -3.691 1.00 81.25 87 ILE A CA 1
ATOM 714 C C . ILE A 1 87 ? 5.747 5.343 -2.436 1.00 81.25 87 ILE A C 1
ATOM 716 O O . ILE A 1 87 ? 4.931 5.196 -1.528 1.00 81.25 87 ILE A O 1
ATOM 720 N N . ILE A 1 88 ? 6.690 6.285 -2.387 1.00 81.25 88 ILE A N 1
ATOM 721 C CA . ILE A 1 88 ? 6.900 7.159 -1.226 1.00 81.25 88 ILE A CA 1
ATOM 722 C C . ILE A 1 88 ? 5.662 8.003 -0.932 1.00 81.25 88 ILE A C 1
ATOM 724 O O . ILE A 1 88 ? 5.210 8.062 0.217 1.00 81.25 88 ILE A O 1
ATOM 728 N N . LYS A 1 89 ? 5.069 8.619 -1.960 1.00 85.25 89 LYS A N 1
ATOM 729 C CA . LYS A 1 89 ? 3.830 9.390 -1.817 1.00 85.25 89 LYS A CA 1
ATOM 730 C C . LYS A 1 89 ? 2.695 8.505 -1.302 1.00 85.25 89 LYS A C 1
ATOM 732 O O . LYS A 1 89 ? 1.978 8.929 -0.397 1.00 85.25 89 LYS A O 1
ATOM 737 N N . LEU A 1 90 ? 2.540 7.285 -1.823 1.00 87.06 90 LEU A N 1
ATOM 738 C CA . LEU A 1 90 ? 1.510 6.347 -1.375 1.00 87.06 90 LEU A CA 1
ATOM 739 C C . LEU A 1 90 ? 1.713 5.965 0.095 1.00 87.06 90 LEU A C 1
ATOM 741 O O . LEU A 1 90 ? 0.779 6.094 0.884 1.00 87.06 90 LEU A O 1
ATOM 745 N N . LEU A 1 91 ? 2.935 5.601 0.490 1.00 87.62 91 LEU A N 1
ATOM 746 C CA . LEU A 1 91 ? 3.260 5.240 1.871 1.00 87.62 91 LEU A CA 1
ATOM 747 C C . LEU A 1 91 ? 3.042 6.401 2.856 1.00 87.62 91 LEU A C 1
ATOM 749 O O . LEU A 1 91 ? 2.590 6.175 3.979 1.00 87.62 91 LEU A O 1
ATOM 753 N N . CYS A 1 92 ? 3.298 7.647 2.441 1.00 88.00 92 CYS A N 1
ATOM 754 C CA . CYS A 1 92 ? 2.987 8.838 3.242 1.00 88.00 92 CYS A CA 1
ATOM 755 C C . CYS A 1 92 ? 1.482 9.010 3.512 1.00 88.00 92 CYS A C 1
ATOM 757 O O . CYS A 1 92 ? 1.092 9.656 4.487 1.00 88.00 92 CYS A O 1
ATOM 759 N N . LEU A 1 93 ? 0.630 8.459 2.645 1.00 90.31 93 LEU A N 1
ATOM 760 C CA . LEU A 1 93 ? -0.828 8.584 2.706 1.00 90.31 93 LEU A CA 1
ATOM 761 C C . LEU A 1 93 ? -1.510 7.398 3.396 1.00 90.31 93 LEU A C 1
ATOM 763 O O . LEU A 1 93 ? -2.714 7.463 3.658 1.00 90.31 93 LEU A O 1
ATOM 767 N N . THR A 1 94 ? -0.754 6.348 3.715 1.00 92.25 94 THR A N 1
ATOM 768 C CA . THR A 1 94 ? -1.228 5.115 4.354 1.00 92.25 94 THR A CA 1
ATOM 769 C C . THR A 1 94 ? -0.593 4.937 5.744 1.00 92.25 94 THR A C 1
ATOM 771 O O . THR A 1 94 ? 0.192 4.013 5.947 1.00 92.25 94 THR A O 1
ATOM 774 N N . PRO A 1 95 ? -0.904 5.805 6.728 1.00 91.38 95 PRO A N 1
ATOM 775 C CA . PRO A 1 95 ? -0.270 5.790 8.050 1.00 91.38 95 PRO A CA 1
ATOM 776 C C . PRO A 1 95 ? -0.512 4.515 8.874 1.00 91.38 95 PRO A C 1
ATOM 778 O O . PRO A 1 95 ? 0.203 4.275 9.839 1.00 91.38 95 PRO A O 1
ATOM 781 N N . ASN A 1 96 ? -1.525 3.718 8.521 1.00 91.69 96 ASN A N 1
ATOM 782 C CA . ASN A 1 96 ? -1.893 2.481 9.220 1.00 91.69 96 ASN A CA 1
ATOM 783 C C . ASN A 1 96 ? -1.414 1.219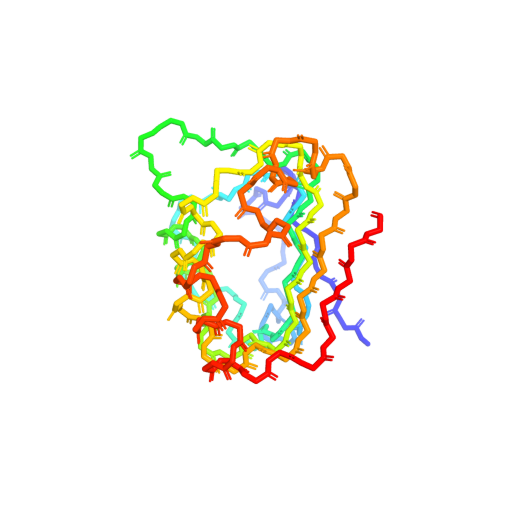 8.480 1.00 91.69 96 ASN A C 1
ATOM 785 O O . ASN A 1 96 ? -1.934 0.127 8.704 1.00 91.69 96 ASN A O 1
ATOM 789 N N . LEU A 1 97 ? -0.468 1.370 7.550 1.00 92.56 97 LEU A N 1
ATOM 790 C CA . LEU A 1 97 ? 0.025 0.268 6.740 1.00 92.56 97 LEU A CA 1
ATOM 791 C C . LEU A 1 97 ? 0.994 -0.605 7.546 1.00 92.56 97 LEU A C 1
ATOM 793 O O . LEU A 1 97 ? 2.091 -0.168 7.865 1.00 92.56 97 LEU A O 1
ATOM 797 N N . HIS A 1 98 ? 0.621 -1.859 7.804 1.00 89.94 98 HIS A N 1
ATOM 798 C CA . HIS A 1 98 ? 1.431 -2.808 8.583 1.00 89.94 98 HIS A CA 1
ATOM 799 C C . HIS A 1 98 ? 2.142 -3.849 7.714 1.00 89.94 98 HIS A C 1
ATOM 801 O O . HIS A 1 98 ? 3.155 -4.420 8.113 1.00 89.94 98 HIS A O 1
ATOM 807 N N . THR A 1 99 ? 1.605 -4.124 6.524 1.00 90.50 99 THR A N 1
ATOM 808 C CA . THR A 1 99 ? 2.162 -5.099 5.580 1.00 90.50 99 THR A CA 1
ATOM 809 C C . THR A 1 99 ? 2.438 -4.436 4.240 1.00 90.50 99 THR A C 1
ATOM 811 O O . THR A 1 99 ? 1.520 -3.907 3.609 1.00 90.50 99 THR A O 1
ATOM 814 N N . LEU A 1 100 ? 3.685 -4.531 3.784 1.00 88.62 100 LEU A N 1
ATOM 815 C CA . LEU A 1 100 ? 4.128 -4.051 2.481 1.00 88.62 100 LEU A CA 1
ATOM 816 C C . LEU A 1 100 ? 4.857 -5.180 1.749 1.00 88.62 100 LEU A C 1
ATOM 818 O O . LEU A 1 100 ? 5.832 -5.732 2.255 1.00 88.62 100 LEU A O 1
ATOM 822 N N . ARG A 1 101 ? 4.385 -5.535 0.553 1.00 86.56 101 ARG A N 1
ATOM 823 C CA . ARG A 1 101 ? 5.006 -6.572 -0.279 1.00 86.56 101 ARG A CA 1
ATOM 824 C C . ARG A 1 101 ? 5.340 -6.039 -1.665 1.00 86.56 101 ARG A C 1
ATOM 826 O O . ARG A 1 101 ? 4.461 -5.487 -2.324 1.00 86.56 101 ARG A O 1
ATOM 833 N N . PHE A 1 102 ? 6.568 -6.292 -2.103 1.00 81.06 102 PHE A N 1
ATOM 834 C CA . PHE A 1 102 ? 7.052 -6.051 -3.459 1.00 81.06 102 PHE A CA 1
ATOM 835 C C . PHE A 1 102 ? 7.355 -7.386 -4.138 1.00 81.06 102 PHE A C 1
ATOM 837 O O . PHE A 1 102 ? 8.017 -8.240 -3.546 1.00 81.06 102 PHE A O 1
ATOM 844 N N . CYS A 1 103 ? 6.872 -7.568 -5.366 1.00 73.88 103 CYS A N 1
ATOM 845 C CA . CYS A 1 103 ? 7.225 -8.729 -6.185 1.00 73.88 103 CYS A CA 1
ATOM 846 C C . CYS A 1 103 ? 8.480 -8.430 -7.041 1.00 73.88 103 CYS A C 1
ATOM 848 O O . CYS A 1 103 ? 8.601 -7.332 -7.581 1.00 73.88 103 CYS A O 1
ATOM 850 N N . ALA A 1 104 ? 9.409 -9.379 -7.181 1.00 56.16 104 ALA A N 1
ATOM 851 C CA . ALA A 1 104 ? 10.821 -9.201 -7.546 1.00 56.16 104 ALA A CA 1
ATOM 852 C C . ALA A 1 104 ? 11.084 -8.592 -8.918 1.00 56.16 104 ALA A C 1
ATOM 854 O O . ALA A 1 104 ? 12.135 -7.997 -9.139 1.00 56.16 104 ALA A O 1
ATOM 855 N N . TYR A 1 105 ? 10.118 -8.648 -9.826 1.00 55.97 105 TYR A N 1
ATOM 856 C CA . TYR A 1 105 ? 10.244 -7.961 -11.106 1.00 55.97 105 TYR A CA 1
ATOM 857 C C . TYR A 1 105 ? 10.183 -6.432 -10.990 1.00 55.97 105 TYR A C 1
ATOM 859 O O . TYR A 1 105 ? 10.648 -5.723 -11.876 1.00 55.97 105 TYR A O 1
ATOM 867 N N . SER A 1 106 ? 9.648 -5.925 -9.877 1.00 53.62 106 SER A N 1
ATOM 868 C CA . SER A 1 106 ? 9.675 -4.501 -9.531 1.00 53.62 106 SER A CA 1
ATOM 869 C C . SER A 1 106 ? 11.048 -4.068 -9.006 1.00 53.62 106 SER A C 1
ATOM 871 O O . SER A 1 106 ? 11.319 -2.875 -8.953 1.00 53.62 106 SER A O 1
ATOM 873 N N . LEU A 1 107 ? 11.887 -5.012 -8.550 1.00 51.06 107 LEU A N 1
ATOM 874 C CA . LEU A 1 107 ? 13.010 -4.713 -7.661 1.00 51.06 107 LEU A CA 1
ATOM 875 C C . LEU A 1 107 ? 14.348 -4.426 -8.351 1.00 51.06 107 LEU A C 1
ATOM 877 O O . LEU A 1 107 ? 15.211 -3.843 -7.714 1.00 51.06 107 LEU A O 1
ATOM 881 N N . GLN A 1 108 ? 14.535 -4.738 -9.636 1.00 50.94 108 GLN A N 1
ATOM 882 C CA . GLN A 1 108 ? 15.858 -4.587 -10.274 1.00 50.94 108 GLN A CA 1
ATOM 883 C C . GLN A 1 108 ? 16.389 -3.139 -10.291 1.00 50.94 108 GLN A C 1
ATOM 885 O O . GLN A 1 108 ? 17.589 -2.929 -10.141 1.00 50.94 108 GLN A O 1
ATOM 890 N N . GLU A 1 109 ? 15.516 -2.135 -10.406 1.00 52.25 109 GLU A N 1
ATOM 891 C CA . GLU A 1 109 ? 15.902 -0.718 -10.260 1.00 52.25 109 GLU A CA 1
ATOM 892 C C . GLU A 1 109 ? 15.784 -0.239 -8.809 1.00 52.25 109 GLU A C 1
ATOM 894 O O . GLU A 1 109 ? 16.591 0.558 -8.321 1.00 52.25 109 GLU A O 1
ATOM 899 N N . ILE A 1 110 ? 14.789 -0.768 -8.099 1.00 54.66 110 ILE A N 1
ATOM 900 C CA . ILE A 1 110 ? 14.466 -0.397 -6.730 1.00 54.66 110 ILE A CA 1
ATOM 901 C C . ILE A 1 110 ? 15.556 -0.863 -5.761 1.00 54.66 110 ILE A C 1
ATOM 903 O O . ILE A 1 110 ? 15.834 -0.128 -4.826 1.00 54.66 110 ILE A O 1
ATOM 907 N N . ASP A 1 111 ? 16.236 -1.989 -5.984 1.00 52.59 111 ASP A N 1
ATOM 908 C CA . ASP A 1 111 ? 17.278 -2.515 -5.098 1.00 52.59 111 ASP A CA 1
ATOM 909 C C . ASP A 1 111 ? 18.397 -1.494 -4.874 1.00 52.59 111 ASP A C 1
ATOM 911 O O . ASP A 1 111 ? 18.826 -1.313 -3.739 1.00 52.59 111 ASP A O 1
ATOM 915 N N . SER A 1 112 ? 18.804 -0.722 -5.885 1.00 53.84 112 SER A N 1
ATOM 916 C CA . SER A 1 112 ? 19.819 0.331 -5.704 1.00 53.84 112 SER A CA 1
ATOM 917 C C . SER A 1 112 ? 19.363 1.483 -4.786 1.00 53.84 112 SER A C 1
ATOM 919 O O . SER A 1 112 ? 20.178 2.060 -4.062 1.00 53.84 112 SER A O 1
ATOM 921 N N . TYR A 1 113 ? 18.056 1.779 -4.751 1.00 54.81 113 TYR A N 1
ATOM 922 C CA . TYR A 1 113 ? 17.452 2.850 -3.947 1.00 54.81 113 TYR A CA 1
ATOM 923 C C . TYR A 1 113 ? 16.898 2.368 -2.596 1.00 54.81 113 TYR A C 1
ATOM 925 O O . TYR A 1 113 ? 16.928 3.114 -1.617 1.00 54.81 113 TYR A O 1
ATOM 933 N N . PHE A 1 114 ? 16.393 1.137 -2.521 1.00 56.34 114 PHE A N 1
ATOM 934 C CA . PHE A 1 114 ? 15.817 0.528 -1.324 1.00 56.34 114 PHE A CA 1
ATOM 935 C C . PHE A 1 114 ? 16.880 -0.076 -0.423 1.00 56.34 114 PHE A C 1
ATOM 937 O O . PHE A 1 114 ? 16.711 -0.007 0.794 1.00 56.34 114 PHE A O 1
ATOM 944 N N . THR A 1 115 ? 17.929 -0.703 -0.980 1.00 54.31 115 THR A N 1
ATOM 945 C CA . THR A 1 115 ? 18.632 -1.708 -0.179 1.00 54.31 115 THR A CA 1
ATOM 946 C C . THR A 1 115 ? 19.374 -1.152 1.014 1.00 54.31 115 THR A C 1
ATOM 948 O O . THR A 1 115 ? 19.367 -1.877 1.989 1.00 54.31 115 THR A O 1
ATOM 951 N N . ASN A 1 116 ? 19.924 0.072 1.058 1.00 48.47 116 ASN A N 1
ATOM 952 C CA . ASN A 1 116 ? 20.609 0.499 2.297 1.00 48.47 116 ASN A CA 1
ATOM 953 C C . ASN A 1 116 ? 20.724 2.007 2.605 1.00 48.47 116 ASN A C 1
ATOM 955 O O . ASN A 1 116 ? 21.182 2.331 3.696 1.00 48.47 116 ASN A O 1
ATOM 959 N N . ASN A 1 117 ? 20.302 2.943 1.737 1.00 52.62 117 ASN A N 1
ATOM 960 C CA . ASN A 1 117 ? 20.650 4.372 1.926 1.00 52.62 117 ASN A CA 1
ATOM 961 C C . ASN A 1 117 ? 19.495 5.386 1.874 1.00 52.62 117 ASN A C 1
ATOM 963 O O . ASN A 1 117 ? 19.725 6.579 2.076 1.00 52.62 117 ASN A O 1
ATOM 967 N N . ASN A 1 118 ? 18.250 4.968 1.636 1.00 69.12 118 ASN A N 1
ATOM 968 C CA . ASN A 1 118 ? 17.140 5.919 1.589 1.00 69.12 118 ASN A CA 1
ATOM 969 C C . ASN A 1 118 ? 16.550 6.156 2.991 1.00 69.12 118 ASN A C 1
ATOM 971 O O . ASN A 1 118 ? 15.607 5.483 3.411 1.00 69.12 118 ASN A O 1
ATOM 975 N N . ILE A 1 119 ? 17.133 7.121 3.715 1.00 75.00 119 ILE A N 1
ATOM 976 C CA . ILE A 1 119 ? 16.703 7.545 5.062 1.00 75.00 119 ILE A CA 1
ATOM 977 C C . ILE A 1 119 ? 15.199 7.852 5.085 1.00 75.00 119 ILE A C 1
ATOM 979 O O . ILE A 1 119 ? 14.496 7.414 5.991 1.00 75.00 119 ILE A O 1
ATOM 983 N N . LEU A 1 120 ? 14.686 8.515 4.043 1.00 76.62 120 LEU A N 1
ATOM 984 C CA . LEU A 1 120 ? 13.269 8.859 3.931 1.00 76.62 120 LEU A CA 1
ATOM 985 C C . LEU A 1 120 ? 12.374 7.613 3.906 1.00 76.62 120 LEU A C 1
ATOM 987 O O . LEU A 1 120 ? 11.364 7.569 4.606 1.00 76.62 120 LEU A O 1
ATOM 991 N N . LEU A 1 121 ? 12.741 6.587 3.135 1.00 76.88 121 LEU A N 1
ATOM 992 C CA . LEU A 1 121 ? 11.998 5.329 3.126 1.00 76.88 121 LEU A CA 1
ATOM 993 C C . LEU A 1 121 ? 12.035 4.666 4.506 1.00 76.88 121 LEU A C 1
ATOM 995 O O . LEU A 1 121 ? 10.988 4.276 5.011 1.00 76.88 121 LEU A O 1
ATOM 999 N N . GLN A 1 122 ? 13.208 4.575 5.135 1.00 77.38 122 GLN A N 1
ATOM 1000 C CA . GLN A 1 122 ? 13.353 3.973 6.465 1.00 77.38 122 GLN A CA 1
ATOM 1001 C C . GLN A 1 122 ? 12.497 4.688 7.517 1.00 77.38 122 GLN A C 1
ATOM 1003 O O . GLN A 1 122 ? 11.829 4.036 8.323 1.00 77.38 122 GLN A O 1
ATOM 1008 N N . ASP A 1 123 ? 12.453 6.018 7.478 1.00 82.38 123 ASP A N 1
ATOM 1009 C CA . ASP A 1 123 ? 11.618 6.821 8.368 1.00 82.38 123 ASP A CA 1
ATOM 1010 C C . ASP A 1 123 ? 10.129 6.575 8.125 1.00 82.38 123 ASP A C 1
ATOM 1012 O O . ASP A 1 123 ? 9.361 6.440 9.078 1.00 82.38 123 ASP A O 1
ATOM 1016 N N . ILE A 1 124 ? 9.710 6.449 6.864 1.00 81.69 124 ILE A N 1
ATOM 1017 C CA . ILE A 1 124 ? 8.323 6.133 6.507 1.00 81.69 124 ILE A CA 1
ATOM 1018 C C . ILE A 1 124 ? 7.949 4.713 6.949 1.00 81.69 124 ILE A C 1
ATOM 1020 O O . ILE A 1 124 ? 6.880 4.524 7.532 1.00 81.69 124 ILE A O 1
ATOM 1024 N N . LEU A 1 125 ? 8.822 3.724 6.730 1.00 82.81 125 LEU A N 1
ATOM 1025 C CA . LEU A 1 125 ? 8.597 2.340 7.158 1.00 82.81 125 LEU A CA 1
ATOM 1026 C C . LEU A 1 125 ? 8.441 2.254 8.683 1.00 82.81 125 LEU A C 1
ATOM 1028 O O . LEU A 1 125 ? 7.497 1.631 9.177 1.00 82.81 125 LEU A O 1
ATOM 1032 N N . LYS A 1 126 ? 9.313 2.945 9.430 1.00 83.25 126 LYS A N 1
ATOM 1033 C CA . LYS A 1 126 ? 9.238 3.051 10.896 1.00 83.25 126 LYS A CA 1
ATOM 1034 C C . LYS A 1 126 ? 7.977 3.775 11.353 1.00 83.25 126 LYS A C 1
ATOM 1036 O O . LYS A 1 126 ? 7.280 3.285 12.239 1.00 83.25 126 LYS A O 1
ATOM 1041 N N . LYS A 1 127 ? 7.657 4.921 10.742 1.00 84.88 127 LYS A N 1
ATOM 1042 C CA . LYS A 1 127 ? 6.469 5.726 11.067 1.00 84.88 127 LYS A CA 1
ATOM 1043 C C . LYS A 1 127 ? 5.178 4.933 10.884 1.00 84.88 127 LYS A C 1
ATOM 1045 O O . LYS A 1 127 ? 4.291 5.027 11.729 1.00 84.88 127 LYS A O 1
ATOM 1050 N N . ASN A 1 128 ? 5.098 4.142 9.818 1.00 79.75 128 ASN A N 1
ATOM 1051 C CA . ASN A 1 128 ? 3.938 3.305 9.519 1.00 79.75 128 ASN A CA 1
ATOM 1052 C C . ASN A 1 128 ? 3.910 2.002 10.336 1.00 79.75 128 ASN A C 1
ATOM 1054 O O . ASN A 1 128 ? 2.913 1.289 10.296 1.00 79.75 128 ASN A O 1
ATOM 1058 N N . LYS A 1 129 ? 4.963 1.703 11.114 1.00 83.62 129 LYS A N 1
ATOM 1059 C CA . LYS A 1 129 ? 5.107 0.451 11.875 1.00 83.62 129 LYS A CA 1
ATOM 1060 C C . LYS A 1 129 ? 4.916 -0.771 10.971 1.00 83.62 129 LYS A C 1
ATOM 1062 O O . LYS A 1 129 ? 4.115 -1.655 11.268 1.00 83.62 129 LYS A O 1
ATOM 1067 N N . ILE A 1 130 ? 5.612 -0.787 9.834 1.00 80.56 130 ILE A N 1
ATOM 1068 C CA . ILE A 1 130 ? 5.563 -1.925 8.914 1.00 80.56 130 ILE A CA 1
ATOM 1069 C C . ILE A 1 130 ? 6.304 -3.095 9.562 1.00 80.56 130 ILE A C 1
ATOM 1071 O O . ILE A 1 130 ? 7.518 -3.057 9.736 1.00 80.56 130 ILE A O 1
ATOM 1075 N N . GLU A 1 131 ? 5.547 -4.124 9.933 1.00 75.44 131 GLU A N 1
ATOM 1076 C CA . GLU A 1 131 ? 6.049 -5.329 10.604 1.00 75.44 131 GLU A CA 1
ATOM 1077 C C . GLU A 1 131 ? 6.572 -6.353 9.596 1.00 75.44 131 GLU A C 1
ATOM 1079 O O . GLU A 1 131 ? 7.482 -7.120 9.891 1.00 75.44 131 GLU A O 1
ATOM 1084 N N . ASN A 1 132 ? 5.994 -6.355 8.392 1.00 71.25 132 ASN A N 1
ATOM 1085 C CA . ASN A 1 132 ? 6.290 -7.327 7.349 1.00 71.25 132 ASN A CA 1
ATOM 1086 C C . ASN A 1 132 ? 6.598 -6.599 6.040 1.00 71.25 132 ASN A C 1
ATOM 1088 O O . ASN A 1 132 ? 5.681 -6.227 5.300 1.00 71.25 132 ASN A O 1
ATOM 1092 N N . LEU A 1 133 ? 7.890 -6.405 5.770 1.00 76.81 133 LEU A N 1
ATOM 1093 C CA . LEU A 1 133 ? 8.400 -6.054 4.449 1.00 76.81 133 LEU A CA 1
ATOM 1094 C C . LEU A 1 133 ? 8.814 -7.344 3.741 1.00 76.81 133 LEU A C 1
ATOM 1096 O O . LEU A 1 133 ? 9.743 -8.022 4.171 1.00 76.81 133 LEU A O 1
ATOM 1100 N N . VAL A 1 134 ? 8.113 -7.685 2.663 1.00 73.19 134 VAL A N 1
ATOM 1101 C CA . VAL A 1 134 ? 8.393 -8.890 1.875 1.00 73.19 134 VAL A CA 1
ATOM 1102 C C . VAL A 1 134 ? 8.894 -8.473 0.498 1.00 73.19 134 VAL A C 1
ATOM 1104 O O . VAL A 1 134 ? 8.159 -7.837 -0.258 1.00 73.19 134 VAL A O 1
ATOM 1107 N N . LEU A 1 135 ? 10.134 -8.844 0.193 1.00 68.38 135 LEU A N 1
ATOM 1108 C CA . LEU A 1 135 ? 10.764 -8.712 -1.118 1.00 68.38 135 LEU A CA 1
ATOM 1109 C C . LEU A 1 135 ? 10.844 -10.132 -1.699 1.00 68.38 135 LEU A C 1
ATOM 1111 O O . LEU A 1 135 ? 11.592 -10.952 -1.170 1.00 68.38 135 LEU A O 1
ATOM 1115 N N . THR A 1 136 ? 9.999 -10.471 -2.679 1.00 60.34 136 THR A N 1
ATOM 1116 C CA . THR A 1 136 ? 9.891 -11.846 -3.229 1.00 60.34 136 THR A CA 1
ATOM 1117 C C . THR A 1 136 ? 9.924 -11.871 -4.723 1.00 60.34 136 THR A C 1
ATOM 1119 O O . THR A 1 136 ? 9.068 -11.152 -5.270 1.00 60.34 136 THR A O 1
#

Foldseek 3Di:
DDEDEDDPVVPDDDDPDPLCVHQEYEDAEEQDAPQAQSNANHQEYEDHAHYDDDPPDQPVVSVVRHYQLQNHQYYEYHYAADPVVSVLVSLVRHLQHQYYEYEQNNCPVVCVVPVPDPPSVVVSCVSSNHPYYYYD

Secondary structure (DSSP, 8-state):
--EEEE-GGGSSSS--S-GGG--EEEE-SPPPTT-TTTTTT--EEEE-TT----TTS-HHHHHHHHS-GGG--EEEE--TT--HHHHHHHHHH-TT--EEEE-GGGHHHHHHHHSS--HHHHHHHHHTT--EEEE-

Radius of gyration: 14.8 Å; chains: 1; bounding box: 45×26×30 Å